Protein AF-0000000070279366 (afdb_homodimer)

Sequence (162 aa):
MVDMVMDVLRAFSKARNYVVGRKIIDVALELVTPENIHEVVVMLEKEVVKTKTGEHLKKKYRKMLVEAIHSVTQTKSLHFVMVDMVMDVLRAFSKARNYVVGRKIIDVALELVTPENIHEVVVMLEKEVVKTKTGEHLKKKYRKMLVEAIHSVTQTKSLHFV

InterPro domains:
  IPR016460 Coatomer beta subunit (COPB1) [PTHR10635] (1-73)

Radius of gyration: 16.93 Å; Cα contacts (8 Å, |Δi|>4): 138; chains: 2; bounding box: 52×48×34 Å

Foldseek 3Di:
DPQPLVVLLVCLVVDPDPVVNLVSLVVSLVSDDPVCLVVLLVSLVVVLVVLVVDDVVCVSVNVSSVVSNVSSVVVPPPPVD/DPQPLVVLLVCLVVDPDPVVNLVSLVVSLVSDDPVCLVVLLVSLVVVLVVLVVDDPVCVSVNVSSVVSNVSSVVVPPPPVD

Structure (mmCIF, N/CA/C/O backbone):
data_AF-0000000070279366-model_v1
#
loop_
_entity.id
_entity.type
_entity.pdbx_description
1 polymer 'Coatomer subunit beta'
#
loop_
_atom_site.group_PDB
_atom_site.id
_atom_site.type_symbol
_atom_site.label_atom_id
_atom_site.label_alt_id
_atom_site.label_comp_id
_atom_site.label_asym_id
_atom_site.label_entity_id
_atom_site.label_seq_id
_atom_site.pdbx_PDB_ins_code
_atom_site.Cartn_x
_atom_site.Cartn_y
_atom_site.Cartn_z
_atom_site.occupancy
_atom_site.B_iso_or_equiv
_atom_site.auth_seq_id
_atom_site.auth_comp_id
_atom_site.auth_asym_id
_atom_site.auth_atom_id
_atom_site.pdbx_PDB_model_num
ATOM 1 N N . MET A 1 1 ? -10.172 12.016 -10.031 1 43.66 1 MET A N 1
ATOM 2 C CA . MET A 1 1 ? -9.602 11.875 -8.695 1 43.66 1 MET A CA 1
ATOM 3 C C . MET A 1 1 ? -8.945 10.508 -8.516 1 43.66 1 MET A C 1
ATOM 5 O O . MET A 1 1 ? -9.602 9.477 -8.703 1 43.66 1 MET A O 1
ATOM 9 N N . VAL A 1 2 ? -7.75 10.375 -8.93 1 54 2 VAL A N 1
ATOM 10 C CA . VAL A 1 2 ? -7.125 9.062 -8.812 1 54 2 VAL A CA 1
ATOM 11 C C . VAL A 1 2 ? -7.188 8.578 -7.367 1 54 2 VAL A C 1
ATOM 13 O O . VAL A 1 2 ? -6.727 9.273 -6.457 1 54 2 VAL A O 1
ATOM 16 N N . ASP A 1 3 ? -8.102 7.551 -7.07 1 78.44 3 ASP A N 1
ATOM 17 C CA . ASP A 1 3 ? -8.336 7.066 -5.711 1 78.44 3 ASP A CA 1
ATOM 18 C C . ASP A 1 3 ? -7.117 6.312 -5.18 1 78.44 3 ASP A C 1
ATOM 20 O O . ASP A 1 3 ? -6.605 5.406 -5.84 1 78.44 3 ASP A O 1
ATOM 24 N N . MET A 1 4 ? -6.473 6.832 -4.281 1 85.38 4 MET A N 1
ATOM 25 C CA . MET A 1 4 ? -5.254 6.359 -3.629 1 85.38 4 MET A CA 1
ATOM 26 C C . MET A 1 4 ? -5.332 4.863 -3.348 1 85.38 4 MET A C 1
ATOM 28 O O . MET A 1 4 ? -4.34 4.148 -3.48 1 85.38 4 MET A O 1
ATOM 32 N N . VAL A 1 5 ? -6.602 4.457 -3.027 1 93.5 5 VAL A N 1
ATOM 33 C CA . VAL A 1 5 ? -6.754 3.059 -2.643 1 93.5 5 VAL A CA 1
ATOM 34 C C . VAL A 1 5 ? -6.559 2.162 -3.863 1 93.5 5 VAL A C 1
ATOM 36 O O . VAL A 1 5 ? -5.996 1.07 -3.754 1 93.5 5 VAL A O 1
ATOM 39 N N . MET A 1 6 ? -6.863 2.629 -4.996 1 92 6 MET A N 1
ATOM 40 C CA . MET A 1 6 ? -6.703 1.837 -6.211 1 92 6 MET A CA 1
ATOM 41 C C . MET A 1 6 ? -5.227 1.664 -6.555 1 92 6 MET A C 1
ATOM 43 O O . MET A 1 6 ? -4.812 0.597 -7.012 1 92 6 MET A O 1
ATOM 47 N N . ASP A 1 7 ? -4.539 2.773 -6.398 1 90.62 7 ASP A N 1
ATOM 48 C CA . ASP A 1 7 ? -3.1 2.697 -6.641 1 90.62 7 ASP A CA 1
ATOM 49 C C . ASP A 1 7 ? -2.453 1.628 -5.762 1 90.62 7 ASP A C 1
ATOM 51 O O . ASP A 1 7 ? -1.605 0.865 -6.23 1 90.62 7 ASP A O 1
ATOM 55 N N . VAL A 1 8 ? -2.865 1.545 -4.555 1 94.94 8 VAL A N 1
ATOM 56 C CA . VAL A 1 8 ? -2.326 0.587 -3.596 1 94.94 8 VAL A CA 1
ATOM 57 C C . VAL A 1 8 ? -2.752 -0.828 -3.984 1 94.94 8 VAL A C 1
ATOM 59 O O . VAL A 1 8 ? -1.938 -1.754 -3.965 1 94.94 8 VAL A O 1
ATOM 62 N N . LEU A 1 9 ? -3.982 -0.997 -4.469 1 95.56 9 LEU A N 1
ATOM 63 C CA . LEU A 1 9 ? -4.523 -2.314 -4.781 1 95.56 9 LEU A CA 1
ATOM 64 C C . LEU A 1 9 ? -3.904 -2.869 -6.059 1 95.56 9 LEU A C 1
ATOM 66 O O . LEU A 1 9 ? -3.768 -4.086 -6.211 1 95.56 9 LEU A O 1
ATOM 70 N N . ARG A 1 10 ? -3.467 -1.988 -6.883 1 93.12 10 ARG A N 1
ATOM 71 C CA . ARG A 1 10 ? -2.781 -2.449 -8.086 1 93.12 10 ARG A CA 1
ATOM 72 C C . ARG A 1 10 ? -1.489 -3.182 -7.734 1 93.12 10 ARG A C 1
ATOM 74 O O . ARG A 1 10 ? -1.093 -4.121 -8.43 1 93.12 10 ARG A O 1
ATOM 81 N N . ALA A 1 11 ? -0.886 -2.779 -6.633 1 93.94 11 ALA A N 1
ATOM 82 C CA . ALA A 1 11 ? 0.341 -3.424 -6.172 1 93.94 11 ALA A CA 1
ATOM 83 C C . ALA A 1 11 ? 0.065 -4.84 -5.676 1 93.94 11 ALA A C 1
ATOM 85 O O . ALA A 1 11 ? 0.961 -5.688 -5.668 1 93.94 11 ALA A O 1
ATOM 86 N N . PHE A 1 12 ? -1.178 -5.082 -5.285 1 94.56 12 PHE A N 1
ATOM 87 C CA . PHE A 1 12 ? -1.547 -6.391 -4.754 1 94.56 12 PHE A CA 1
ATOM 88 C C . PHE A 1 12 ? -1.343 -7.477 -5.801 1 94.56 12 PHE A C 1
ATOM 90 O O . PHE A 1 12 ? -0.851 -8.562 -5.488 1 94.56 12 PHE A O 1
ATOM 97 N N . SER A 1 13 ? -1.627 -7.168 -7.016 1 90.81 13 SER A N 1
ATOM 98 C CA . SER A 1 13 ? -1.523 -8.141 -8.094 1 90.81 13 SER A CA 1
ATOM 99 C C . SER A 1 13 ? -0.074 -8.555 -8.336 1 90.81 13 SER A C 1
ATOM 101 O O . SER A 1 13 ? 0.192 -9.578 -8.961 1 90.81 13 SER A O 1
ATOM 103 N N . LYS A 1 14 ? 0.803 -7.797 -7.789 1 87.5 14 LYS A N 1
ATOM 104 C CA . LYS A 1 14 ? 2.223 -8.023 -8.039 1 87.5 14 LYS A CA 1
ATOM 105 C C . LYS A 1 14 ? 2.926 -8.555 -6.793 1 87.5 14 LYS A C 1
ATOM 107 O O . LYS A 1 14 ? 4.137 -8.781 -6.805 1 87.5 14 LYS A O 1
ATOM 112 N N . ALA A 1 15 ? 2.223 -8.641 -5.773 1 92.25 15 ALA A N 1
ATOM 113 C CA . ALA A 1 15 ? 2.801 -9.172 -4.539 1 92.25 15 ALA A CA 1
ATOM 114 C C . ALA A 1 15 ? 3.385 -10.562 -4.758 1 92.25 15 ALA A C 1
ATOM 116 O O . ALA A 1 15 ? 2.783 -11.398 -5.441 1 92.25 15 ALA A O 1
ATOM 117 N N . ARG A 1 16 ? 4.566 -10.844 -4.168 1 88.62 16 ARG A N 1
ATOM 118 C CA . ARG A 1 16 ? 5.289 -12.086 -4.418 1 88.62 16 ARG A CA 1
ATOM 119 C C . ARG A 1 16 ? 4.836 -13.188 -3.467 1 88.62 16 ARG A C 1
ATOM 121 O O . ARG A 1 16 ? 5.098 -14.367 -3.705 1 88.62 16 ARG A O 1
ATOM 128 N N . ASN A 1 17 ? 4.285 -12.773 -2.342 1 92.62 17 ASN A N 1
ATOM 129 C CA . ASN A 1 17 ? 3.84 -13.781 -1.388 1 92.62 17 ASN A CA 1
ATOM 130 C C . ASN A 1 17 ? 2.65 -13.289 -0.567 1 92.62 17 ASN A C 1
ATOM 132 O O . ASN A 1 17 ? 2.227 -12.141 -0.707 1 92.62 17 ASN A O 1
ATOM 136 N N . TYR A 1 18 ? 2.082 -14.188 0.213 1 94.25 18 TYR A N 1
ATOM 137 C CA . TYR A 1 18 ? 0.881 -13.945 1.004 1 94.25 18 TYR A CA 1
ATOM 138 C C . TYR A 1 18 ? 1.11 -12.828 2.012 1 94.25 18 TYR A C 1
ATOM 140 O O . TYR A 1 18 ? 0.231 -11.992 2.23 1 94.25 18 TYR A O 1
ATOM 148 N N . VAL A 1 19 ? 2.309 -12.797 2.654 1 94.69 19 VAL A N 1
ATOM 149 C CA . VAL A 1 19 ? 2.625 -11.852 3.719 1 94.69 19 VAL A CA 1
ATOM 150 C C . VAL A 1 19 ? 2.594 -10.422 3.166 1 94.69 19 VAL A C 1
ATOM 152 O O . VAL A 1 19 ? 1.962 -9.539 3.75 1 94.69 19 VAL A O 1
ATOM 155 N N . VAL A 1 20 ? 3.184 -10.203 2.041 1 93.75 20 VAL A N 1
ATOM 156 C CA . VAL A 1 20 ? 3.195 -8.883 1.418 1 93.75 20 VAL A CA 1
ATOM 157 C C . VAL A 1 20 ? 1.783 -8.516 0.969 1 93.75 20 VAL A C 1
ATOM 159 O O . VAL A 1 20 ? 1.346 -7.375 1.156 1 93.75 20 VAL A O 1
ATOM 162 N N . GLY A 1 21 ? 1.089 -9.461 0.39 1 95.69 21 GLY A N 1
ATOM 163 C CA . GLY A 1 21 ? -0.291 -9.234 -0.012 1 95.69 21 GLY A CA 1
ATOM 164 C C . GLY A 1 21 ? -1.18 -8.781 1.131 1 95.69 21 GLY A C 1
ATOM 165 O O . GLY A 1 21 ? -1.974 -7.852 0.976 1 95.69 21 GLY A O 1
ATOM 166 N N . ARG A 1 22 ? -1.009 -9.414 2.23 1 95.12 22 ARG A N 1
ATOM 167 C CA . ARG A 1 22 ? -1.799 -9.07 3.406 1 95.12 22 ARG A CA 1
ATOM 168 C C . ARG A 1 22 ? -1.51 -7.641 3.859 1 95.12 22 ARG A C 1
ATOM 170 O O . ARG A 1 22 ? -2.428 -6.898 4.207 1 95.12 22 ARG A O 1
ATOM 177 N N . LYS A 1 23 ? -0.287 -7.266 3.822 1 94.81 23 LYS A N 1
ATOM 178 C CA . LYS A 1 23 ? 0.087 -5.902 4.188 1 94.81 23 LYS A CA 1
ATOM 179 C C . LYS A 1 23 ? -0.54 -4.887 3.234 1 94.81 23 LYS A C 1
ATOM 181 O O . LYS A 1 23 ? -1.012 -3.832 3.666 1 94.81 23 LYS A O 1
ATOM 186 N N . ILE A 1 24 ? -0.534 -5.199 1.979 1 97 24 ILE A N 1
ATOM 187 C CA . ILE A 1 24 ? -1.122 -4.316 0.979 1 97 24 ILE A CA 1
ATOM 188 C C . ILE A 1 24 ? -2.617 -4.156 1.245 1 97 24 ILE A C 1
ATOM 190 O O . ILE A 1 24 ? -3.143 -3.041 1.226 1 97 24 ILE A O 1
ATOM 194 N N . ILE A 1 25 ? -3.277 -5.223 1.524 1 97.62 25 ILE A N 1
ATOM 195 C CA . ILE A 1 25 ? -4.711 -5.207 1.788 1 97.62 25 ILE A CA 1
ATOM 196 C C . ILE A 1 25 ? -4.992 -4.398 3.053 1 97.62 25 ILE A C 1
ATOM 198 O O . ILE A 1 25 ? -5.938 -3.605 3.092 1 97.62 25 ILE A O 1
ATOM 202 N N . ASP A 1 26 ? -4.191 -4.594 4.078 1 96.06 26 ASP A N 1
ATOM 203 C CA . ASP A 1 26 ? -4.348 -3.848 5.324 1 96.06 26 ASP A CA 1
ATOM 204 C C . ASP A 1 26 ? -4.27 -2.342 5.074 1 96.06 26 ASP A C 1
ATOM 206 O O . ASP A 1 26 ? -5.066 -1.575 5.613 1 96.06 26 ASP A O 1
ATOM 210 N N . VAL A 1 27 ? -3.332 -1.947 4.293 1 96 27 VAL A N 1
ATOM 211 C CA . VAL A 1 27 ? -3.17 -0.537 3.955 1 96 27 VAL A CA 1
ATOM 212 C C . VAL A 1 27 ? -4.383 -0.052 3.164 1 96 27 VAL A C 1
ATOM 214 O O . VAL A 1 27 ? -4.938 1.01 3.457 1 96 27 VAL A O 1
ATOM 217 N N . ALA A 1 28 ? -4.781 -0.801 2.201 1 96.5 28 ALA A N 1
ATOM 218 C CA . ALA A 1 28 ? -5.91 -0.415 1.354 1 96.5 28 ALA A CA 1
ATOM 219 C C . ALA A 1 28 ? -7.172 -0.202 2.184 1 96.5 28 ALA A C 1
ATOM 221 O O . ALA A 1 28 ? -7.914 0.759 1.963 1 96.5 28 ALA A O 1
ATOM 222 N N . LEU A 1 29 ? -7.387 -1.036 3.158 1 95.5 29 LEU A N 1
ATOM 223 C CA . LEU A 1 29 ? -8.602 -0.977 3.967 1 95.5 29 LEU A CA 1
ATOM 224 C C . LEU A 1 29 ? -8.617 0.285 4.824 1 95.5 29 LEU A C 1
ATOM 226 O O . LEU A 1 29 ? -9.688 0.812 5.133 1 95.5 29 LEU A O 1
ATOM 230 N N . GLU A 1 30 ? -7.441 0.808 5.102 1 93.19 30 GLU A N 1
ATOM 231 C CA . GLU A 1 30 ? -7.344 2.049 5.863 1 93.19 30 GLU A CA 1
ATOM 232 C C . GLU A 1 30 ? -7.695 3.256 5 1 93.19 30 GLU A C 1
ATOM 234 O O . GLU A 1 30 ? -7.992 4.332 5.52 1 93.19 30 GLU A O 1
ATOM 239 N N . LEU A 1 31 ? -7.691 3.059 3.812 1 93.06 31 LEU A N 1
ATOM 240 C CA . LEU A 1 31 ? -7.867 4.172 2.883 1 93.06 31 LEU A CA 1
ATOM 241 C C . LEU A 1 31 ? -9.281 4.18 2.305 1 93.06 31 LEU A C 1
ATOM 243 O O . LEU A 1 31 ? -9.609 5.027 1.473 1 93.06 31 LEU A O 1
ATOM 247 N N . VAL A 1 32 ? -10.094 3.303 2.768 1 93.31 32 VAL A N 1
ATOM 248 C CA . VAL A 1 32 ? -11.453 3.193 2.256 1 93.31 32 VAL A CA 1
ATOM 249 C C . VAL A 1 32 ? -12.305 4.332 2.809 1 93.31 32 VAL A C 1
ATOM 251 O O . VAL A 1 32 ? -12.203 4.68 3.988 1 93.31 32 VAL A O 1
ATOM 254 N N . THR A 1 33 ? -13.016 4.902 1.967 1 90.25 33 THR A N 1
ATOM 255 C CA . THR A 1 33 ? -14.023 5.898 2.311 1 90.25 33 THR A CA 1
ATOM 256 C C . THR A 1 33 ? -15.359 5.559 1.66 1 90.25 33 THR A C 1
ATOM 258 O O . THR A 1 33 ? -15.422 4.719 0.76 1 90.25 33 THR A O 1
ATOM 261 N N . PRO A 1 34 ? -16.422 6.082 2.141 1 90.88 34 PRO A N 1
ATOM 262 C CA . PRO A 1 34 ? -17.719 5.82 1.515 1 90.88 34 PRO A CA 1
ATOM 263 C C . PRO A 1 34 ? -17.734 6.125 0.019 1 90.88 34 PRO A C 1
ATOM 265 O O . PRO A 1 34 ? -18.484 5.508 -0.739 1 90.88 34 PRO A O 1
ATOM 268 N N . GLU A 1 35 ? -16.875 7.02 -0.383 1 89.56 35 GLU A N 1
ATOM 269 C CA . GLU A 1 35 ? -16.875 7.488 -1.765 1 89.56 35 GLU A CA 1
ATOM 270 C C . GLU A 1 35 ? -16.234 6.473 -2.699 1 89.56 35 GLU A C 1
ATOM 272 O O . GLU A 1 35 ? -16.438 6.516 -3.914 1 89.56 35 GLU A O 1
ATOM 277 N N . ASN A 1 36 ? -15.43 5.527 -2.123 1 92.88 36 ASN A N 1
ATOM 278 C CA . ASN A 1 36 ? -14.711 4.617 -3.012 1 92.88 36 ASN A CA 1
ATOM 279 C C . ASN A 1 36 ? -15.023 3.16 -2.691 1 92.88 36 ASN A C 1
ATOM 281 O O . ASN A 1 36 ? -14.367 2.252 -3.205 1 92.88 36 ASN A O 1
ATOM 285 N N . ILE A 1 37 ? -15.984 2.918 -1.914 1 94.25 37 ILE A N 1
ATOM 286 C CA . ILE A 1 37 ? -16.344 1.573 -1.471 1 94.25 37 ILE A CA 1
ATOM 287 C C . ILE A 1 37 ? -16.594 0.683 -2.682 1 94.25 37 ILE A C 1
ATOM 289 O O . ILE A 1 37 ? -16.109 -0.447 -2.748 1 94.25 37 ILE A O 1
ATOM 293 N N . HIS A 1 38 ? -17.297 1.185 -3.59 1 93.75 38 HIS A N 1
ATOM 294 C CA . HIS A 1 38 ? -17.719 0.369 -4.727 1 93.75 38 HIS A CA 1
ATOM 295 C C . HIS A 1 38 ? -16.516 -0.07 -5.555 1 93.75 38 HIS A C 1
ATOM 297 O O . HIS A 1 38 ? -16.359 -1.254 -5.867 1 93.75 38 HIS A O 1
ATOM 303 N N . GLU A 1 39 ? -15.695 0.869 -5.863 1 94.88 39 GLU A N 1
ATOM 304 C CA . GLU A 1 39 ? -14.523 0.556 -6.668 1 94.88 39 GLU A CA 1
ATOM 305 C C . GLU A 1 39 ? -13.609 -0.44 -5.957 1 94.88 39 GLU A C 1
ATOM 307 O O . GLU A 1 39 ? -13.055 -1.34 -6.586 1 94.88 39 GLU A O 1
ATOM 312 N N . VAL A 1 40 ? -13.477 -0.292 -4.691 1 96.06 40 VAL A N 1
ATOM 313 C CA . VAL A 1 40 ? -12.633 -1.181 -3.902 1 96.06 40 VAL A CA 1
ATOM 314 C C . VAL A 1 40 ? -13.188 -2.602 -3.947 1 96.06 40 VAL A C 1
ATOM 316 O O . VAL A 1 40 ? -12.453 -3.557 -4.211 1 96.06 40 VAL A O 1
ATOM 319 N N . VAL A 1 41 ? -14.484 -2.746 -3.799 1 97 41 VAL A N 1
ATOM 320 C CA . VAL A 1 41 ? -15.133 -4.059 -3.791 1 97 41 VAL A CA 1
ATOM 321 C C . VAL A 1 41 ? -14.953 -4.73 -5.152 1 97 41 VAL A C 1
ATOM 323 O O . VAL A 1 41 ? -14.625 -5.918 -5.227 1 97 41 VAL A O 1
ATOM 326 N N . VAL A 1 42 ? -15.094 -3.986 -6.152 1 96.88 42 VAL A N 1
ATOM 327 C CA . VAL A 1 42 ? -14.961 -4.523 -7.5 1 96.88 42 VAL A CA 1
ATOM 328 C C . VAL A 1 42 ? -13.539 -5.047 -7.711 1 96.88 42 VAL A C 1
ATOM 330 O O . VAL A 1 42 ? -13.344 -6.133 -8.258 1 96.88 42 VAL A O 1
ATOM 333 N N . MET A 1 43 ? -12.562 -4.344 -7.324 1 96.38 43 MET A N 1
ATOM 334 C CA . MET A 1 43 ? -11.172 -4.754 -7.5 1 96.38 43 MET A CA 1
ATOM 335 C C . MET A 1 43 ? -10.875 -6.016 -6.699 1 96.38 43 MET A C 1
ATOM 337 O O . MET A 1 43 ? -10.18 -6.914 -7.18 1 96.38 43 MET A O 1
ATOM 341 N N . LEU A 1 44 ? -11.375 -6.062 -5.492 1 97.06 44 LEU A N 1
ATOM 342 C CA . LEU A 1 44 ? -11.172 -7.242 -4.656 1 97.06 44 LEU A CA 1
ATOM 343 C C . LEU A 1 44 ? -11.883 -8.453 -5.25 1 97.06 44 LEU A C 1
ATOM 345 O O . LEU A 1 44 ? -11.352 -9.57 -5.211 1 97.06 44 LEU A O 1
ATOM 349 N N . GLU A 1 45 ? -12.953 -8.219 -5.816 1 96.56 45 GLU A N 1
ATOM 350 C CA . GLU A 1 45 ? -13.68 -9.305 -6.469 1 96.56 45 GLU A CA 1
ATOM 351 C C . GLU A 1 45 ? -12.898 -9.859 -7.656 1 96.56 45 GLU A C 1
ATOM 353 O O . GLU A 1 45 ? -12.828 -11.078 -7.848 1 96.56 45 GLU A O 1
ATOM 358 N N . LYS A 1 46 ? -12.414 -8.984 -8.375 1 95.25 46 LYS A N 1
ATOM 359 C CA . LYS A 1 46 ? -11.586 -9.406 -9.492 1 95.25 46 LYS A CA 1
ATOM 360 C C . LYS A 1 46 ? -10.438 -10.297 -9.023 1 95.25 46 LYS A C 1
ATOM 362 O O . LYS A 1 46 ? -10.141 -11.32 -9.641 1 95.25 46 LYS A O 1
ATOM 367 N N . GLU A 1 47 ? -9.773 -9.977 -7.941 1 95 47 GLU A N 1
ATOM 368 C CA . GLU A 1 47 ? -8.672 -10.766 -7.391 1 95 47 GLU A CA 1
ATOM 369 C C . GLU A 1 47 ? -9.156 -12.117 -6.879 1 95 47 GLU A C 1
ATOM 371 O O . GLU A 1 47 ? -8.445 -13.117 -6.98 1 95 47 GLU A O 1
ATOM 376 N N . VAL A 1 48 ? -10.383 -12.102 -6.328 1 94.81 48 VAL A N 1
ATOM 377 C CA . VAL A 1 48 ? -10.961 -13.352 -5.848 1 94.81 48 VAL A CA 1
ATOM 378 C C . VAL A 1 48 ? -11.133 -14.32 -7.012 1 94.81 48 VAL A C 1
ATOM 380 O O . VAL A 1 48 ? -10.859 -15.516 -6.879 1 94.81 48 VAL A O 1
ATOM 383 N N . VAL A 1 49 ? -11.523 -13.836 -8.109 1 93.12 49 VAL A N 1
ATOM 384 C CA . VAL A 1 49 ? -11.766 -14.656 -9.297 1 93.12 49 VAL A CA 1
ATOM 385 C C . VAL A 1 49 ? -10.461 -15.312 -9.742 1 93.12 49 VAL A C 1
ATOM 387 O O . VA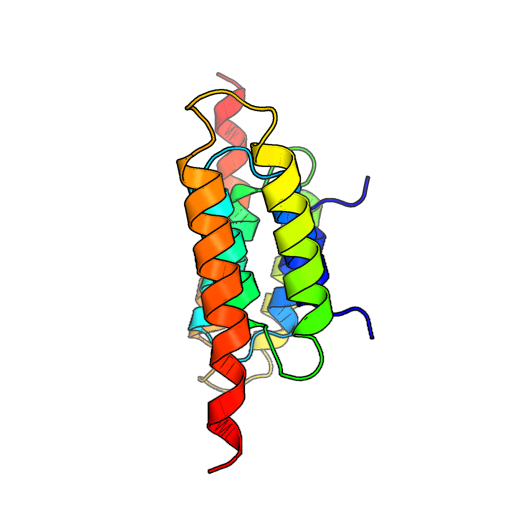L A 1 49 ? -10.461 -16.469 -10.156 1 93.12 49 VAL A O 1
ATOM 390 N N . LYS A 1 50 ? -9.406 -14.602 -9.625 1 90.25 50 LYS A N 1
ATOM 391 C CA . LYS A 1 50 ? -8.109 -15.133 -10.039 1 90.25 50 LYS A CA 1
ATOM 392 C C . LYS A 1 50 ? -7.668 -16.281 -9.141 1 90.25 50 LYS A C 1
ATOM 394 O O . LYS A 1 50 ? -6.773 -17.047 -9.5 1 90.25 50 LYS A O 1
ATOM 399 N N . THR A 1 51 ? -8.188 -16.391 -7.961 1 91.88 51 THR A N 1
ATOM 400 C CA . THR A 1 51 ? -7.812 -17.453 -7.035 1 91.88 51 THR A CA 1
ATOM 401 C C . THR A 1 51 ? -8.57 -18.734 -7.348 1 91.88 51 THR A C 1
ATOM 403 O O . THR A 1 51 ? -8.281 -19.797 -6.777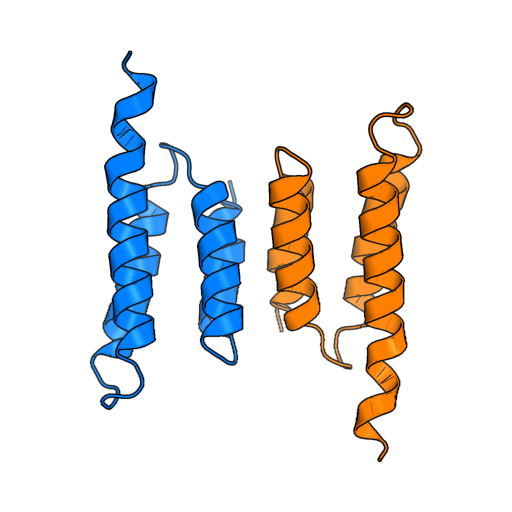 1 91.88 51 THR A O 1
ATOM 406 N N . LYS A 1 52 ? -9.672 -18.766 -8.086 1 85.19 52 LYS A N 1
ATOM 407 C CA . LYS A 1 52 ? -10.516 -19.922 -8.383 1 85.19 52 LYS A CA 1
ATOM 408 C C . LYS A 1 52 ? -9.75 -20.969 -9.188 1 85.19 52 LYS A C 1
ATOM 410 O O . LYS A 1 52 ? -9.969 -22.172 -9.031 1 85.19 52 LYS A O 1
ATOM 415 N N . THR A 1 53 ? -9.039 -20.5 -10.195 1 76.38 53 THR A N 1
ATOM 416 C CA . THR A 1 53 ? -8.383 -21.469 -11.062 1 76.38 53 THR A CA 1
ATOM 417 C C . THR A 1 53 ? -7.215 -22.141 -10.336 1 76.38 53 THR A C 1
ATOM 419 O O . THR A 1 53 ? -6.672 -23.141 -10.812 1 76.38 53 THR A O 1
ATOM 422 N N . GLY A 1 54 ? -6.77 -21.547 -9.32 1 63.22 54 GLY A N 1
ATOM 423 C CA . GLY A 1 54 ? -5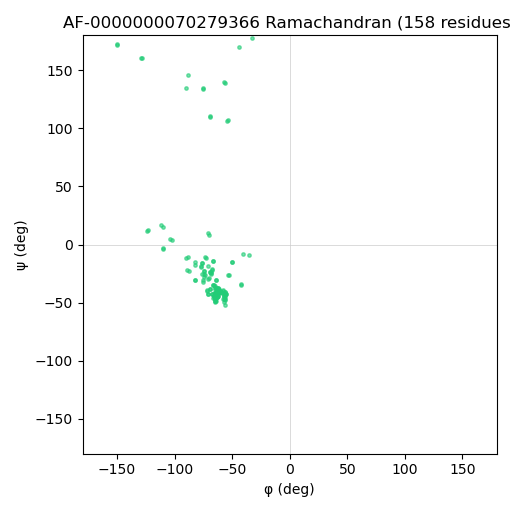.57 -22.078 -8.695 1 63.22 54 GLY A CA 1
ATOM 424 C C . GLY A 1 54 ? -5.859 -23.141 -7.648 1 63.22 54 GLY A C 1
ATOM 425 O O . GLY A 1 54 ? -6.977 -23.219 -7.133 1 63.22 54 GLY A O 1
ATOM 426 N N . GLU A 1 55 ? -4.898 -24.141 -7.586 1 64.75 55 GLU A N 1
ATOM 427 C CA . GLU A 1 55 ? -4.793 -25.234 -6.621 1 64.75 55 GLU A CA 1
ATOM 428 C C . GLU A 1 55 ? -5.039 -24.734 -5.199 1 64.75 55 GLU A C 1
ATOM 430 O O . GLU A 1 55 ? -5.141 -23.531 -4.965 1 64.75 55 GLU A O 1
ATOM 435 N N . HIS A 1 56 ? -5.195 -25.609 -4.145 1 67 56 HIS A N 1
ATOM 436 C CA . HIS A 1 56 ? -5.27 -25.516 -2.689 1 67 56 HIS A CA 1
ATOM 437 C C . HIS A 1 56 ? -4.352 -24.422 -2.156 1 67 56 HIS A C 1
ATOM 439 O O . HIS A 1 56 ? -4.594 -23.859 -1.081 1 67 56 HIS A O 1
ATOM 445 N N . LEU A 1 57 ? -3.496 -23.859 -3.057 1 72.5 57 LEU A N 1
ATOM 446 C CA . LEU A 1 57 ? -2.43 -22.984 -2.57 1 72.5 57 LEU A CA 1
ATOM 447 C C . LEU A 1 57 ? -2.906 -21.547 -2.473 1 72.5 57 LEU A C 1
ATOM 449 O O . LEU A 1 57 ? -2.32 -20.734 -1.745 1 72.5 57 LEU A O 1
ATOM 453 N N . LYS A 1 58 ? -4.102 -21.375 -3.062 1 87.19 58 LYS A N 1
ATOM 454 C CA . LYS A 1 58 ? -4.547 -19.984 -3.045 1 87.19 58 LYS A CA 1
ATOM 455 C C . LYS A 1 58 ? -5.738 -19.797 -2.107 1 87.19 58 LYS A C 1
ATOM 457 O O . LYS A 1 58 ? -6.465 -18.812 -2.209 1 87.19 58 LYS A O 1
ATOM 462 N N . LYS A 1 59 ? -5.922 -20.766 -1.299 1 91 59 LYS A N 1
ATOM 463 C CA . LYS A 1 59 ? -7.039 -20.719 -0.357 1 91 59 LYS A CA 1
ATOM 464 C C . LYS A 1 59 ? -6.867 -19.578 0.639 1 91 59 LYS A C 1
ATOM 466 O O . LYS A 1 59 ? -7.828 -18.875 0.958 1 91 59 LYS A O 1
ATOM 471 N N . LYS A 1 60 ? -5.641 -19.406 1.108 1 92.94 60 LYS A N 1
ATOM 472 C CA . LYS A 1 60 ? -5.371 -18.344 2.066 1 92.94 60 LYS A CA 1
ATOM 473 C C . LYS A 1 60 ? -5.59 -16.969 1.437 1 92.94 60 LYS A C 1
ATOM 475 O O . LYS A 1 60 ? -6.133 -16.062 2.076 1 92.94 60 LYS A O 1
ATOM 480 N N . TYR A 1 61 ? -5.207 -16.891 0.213 1 94.19 61 TYR A N 1
ATOM 481 C CA . TYR A 1 61 ? -5.426 -15.641 -0.5 1 94.19 61 TYR A CA 1
ATOM 482 C C . TYR A 1 61 ? -6.914 -15.352 -0.652 1 94.19 61 TYR A C 1
ATOM 484 O O . TYR A 1 61 ? -7.363 -14.227 -0.401 1 94.19 61 TYR A O 1
ATOM 492 N N . ARG A 1 62 ? -7.562 -16.375 -1.102 1 94.94 62 ARG A N 1
ATOM 493 C CA . ARG A 1 62 ? -9 -16.234 -1.285 1 94.94 62 ARG A CA 1
ATOM 494 C C . ARG A 1 62 ? -9.68 -15.812 0.012 1 94.94 62 ARG A C 1
ATOM 496 O O . ARG A 1 62 ? -10.492 -14.883 0.02 1 94.94 62 ARG A O 1
ATOM 503 N N . LYS A 1 63 ? -9.375 -16.438 1.093 1 95.81 63 LYS A N 1
ATOM 504 C CA . LYS A 1 63 ? -9.938 -16.125 2.402 1 95.81 63 LYS A CA 1
ATOM 505 C C . LYS A 1 63 ? -9.656 -14.672 2.779 1 95.81 63 LYS A C 1
ATOM 507 O O . LYS A 1 63 ? -10.562 -13.953 3.213 1 95.81 63 LYS A O 1
ATOM 512 N N . MET A 1 64 ? -8.461 -14.219 2.619 1 96.5 64 MET A N 1
ATOM 513 C CA . MET A 1 64 ? -8.062 -12.852 2.93 1 96.5 64 MET A CA 1
ATOM 514 C C . MET A 1 64 ? -8.883 -11.844 2.137 1 96.5 64 MET A C 1
ATOM 516 O O . MET A 1 64 ? -9.359 -10.852 2.689 1 96.5 64 MET A O 1
ATOM 520 N N . LEU A 1 65 ? -9.055 -12.203 0.935 1 97.31 65 LEU A N 1
ATOM 521 C CA . LEU A 1 65 ? -9.758 -11.289 0.044 1 97.31 65 LEU A CA 1
ATOM 522 C C . LEU A 1 65 ? -11.242 -11.234 0.391 1 97.31 65 LEU A C 1
ATOM 524 O O . LEU A 1 65 ? -11.844 -10.156 0.398 1 97.31 65 LEU A O 1
ATOM 528 N N . VAL A 1 66 ? -11.766 -12.281 0.688 1 96.94 66 VAL A N 1
ATOM 529 C CA . VAL A 1 66 ? -13.172 -12.359 1.079 1 96.94 66 VAL A CA 1
ATOM 530 C C . VAL A 1 66 ? -13.383 -11.609 2.393 1 96.94 66 VAL A C 1
ATOM 532 O O . VAL A 1 66 ? -14.352 -10.859 2.533 1 96.94 66 VAL A O 1
ATOM 535 N N . GLU A 1 67 ? -12.57 -11.781 3.301 1 97.44 67 GLU A N 1
ATOM 536 C CA . GLU A 1 67 ? -12.641 -11.047 4.562 1 97.44 67 GLU A CA 1
ATOM 537 C C . GLU A 1 67 ? -12.523 -9.547 4.34 1 97.44 67 GLU A C 1
ATOM 539 O O . GLU A 1 67 ? -13.211 -8.758 5 1 97.44 67 GLU A O 1
ATOM 544 N N . ALA A 1 68 ? -11.648 -9.156 3.461 1 97.56 68 ALA A N 1
ATOM 545 C CA . ALA A 1 68 ? -11.484 -7.738 3.145 1 97.56 68 ALA A CA 1
ATOM 546 C C . ALA A 1 68 ? -12.766 -7.145 2.574 1 97.56 68 ALA A C 1
ATOM 548 O O . ALA A 1 68 ? -13.18 -6.051 2.961 1 97.56 68 ALA A O 1
ATOM 549 N N . ILE A 1 69 ? -13.414 -7.887 1.708 1 97.56 69 ILE A N 1
ATOM 550 C CA . ILE A 1 69 ? -14.672 -7.441 1.115 1 97.56 69 ILE A CA 1
ATOM 551 C C . ILE A 1 69 ? -15.727 -7.262 2.209 1 97.56 69 ILE A C 1
ATOM 553 O O . ILE A 1 69 ? -16.438 -6.262 2.227 1 97.56 69 ILE A O 1
ATOM 557 N N . HIS A 1 70 ? -15.766 -8.164 3.105 1 95.75 70 HIS A N 1
ATOM 558 C CA . HIS A 1 70 ? -16.703 -8.078 4.215 1 95.75 70 HIS A CA 1
ATOM 559 C C . HIS A 1 70 ? -16.438 -6.859 5.086 1 95.75 70 HIS A C 1
ATOM 561 O O . HIS A 1 70 ? -17.359 -6.133 5.453 1 95.75 70 HIS A O 1
ATOM 567 N N . SER A 1 71 ? -15.234 -6.625 5.348 1 94.88 71 SER A N 1
ATOM 568 C CA . SER A 1 71 ? -14.844 -5.492 6.184 1 94.88 71 SER A CA 1
ATOM 569 C C . SER A 1 71 ? -15.227 -4.168 5.531 1 94.88 71 SER A C 1
ATOM 571 O O . SER A 1 71 ? -15.688 -3.248 6.211 1 94.88 71 SER A O 1
ATOM 573 N N . VAL A 1 72 ? -14.984 -4.055 4.262 1 95.12 72 VAL A N 1
ATOM 574 C CA . VAL A 1 72 ? -15.258 -2.834 3.512 1 95.12 72 VAL A CA 1
ATOM 575 C C . VAL A 1 72 ? -16.766 -2.576 3.477 1 95.12 72 VAL A C 1
ATOM 577 O O . VAL A 1 72 ? -17.203 -1.433 3.607 1 95.12 72 VAL A O 1
ATOM 580 N N . THR A 1 73 ? -17.516 -3.559 3.295 1 92.06 73 THR A N 1
ATOM 581 C CA . THR A 1 73 ? -18.953 -3.408 3.135 1 92.06 73 THR A CA 1
ATOM 582 C C . THR A 1 73 ? -19.625 -3.109 4.477 1 92.06 73 THR A C 1
ATOM 584 O O . THR A 1 73 ? -20.688 -2.496 4.523 1 92.06 73 THR A O 1
ATOM 587 N N . GLN A 1 74 ? -19.031 -3.457 5.625 1 84 74 GLN A N 1
ATOM 588 C CA . GLN A 1 74 ? -19.531 -3.137 6.957 1 84 74 GLN A CA 1
ATOM 589 C C . GLN A 1 74 ? -19.141 -1.719 7.363 1 84 74 GLN A C 1
ATOM 591 O O . GLN A 1 74 ? -19.781 -1.118 8.227 1 84 74 GLN A O 1
ATOM 596 N N . THR A 1 75 ? -18.031 -1.175 6.918 1 69.19 75 THR A N 1
ATOM 597 C CA . THR A 1 75 ? -17.594 0.186 7.215 1 69.19 75 THR A CA 1
ATOM 598 C C . THR A 1 75 ? -18.719 1.184 6.938 1 69.19 75 THR A C 1
ATOM 600 O O . THR A 1 75 ? -18.797 2.232 7.578 1 69.19 75 THR A O 1
ATOM 603 N N . LYS A 1 76 ? -19.781 1.022 6.285 1 60.97 76 LYS A N 1
ATOM 604 C CA . LYS A 1 76 ? -20.875 1.936 5.984 1 60.97 76 LYS A CA 1
ATOM 605 C C . LYS A 1 76 ? -21.484 2.514 7.262 1 60.97 76 LYS A C 1
ATOM 607 O O . LYS A 1 76 ? -21.875 3.68 7.297 1 60.97 76 LYS A O 1
ATOM 612 N N . SER A 1 77 ? -21.859 1.791 8.18 1 50.34 77 SER A N 1
ATOM 613 C CA . SER A 1 77 ? -22.875 2.242 9.125 1 50.34 77 SER A CA 1
ATOM 614 C C . SER A 1 77 ? -22.312 3.293 10.078 1 50.34 77 SER A C 1
ATOM 616 O O . SER A 1 77 ? -23.016 3.742 10.992 1 50.34 77 SER A O 1
ATOM 618 N N . LEU A 1 78 ? -21.062 3.477 10.094 1 46.41 78 LEU A N 1
ATOM 619 C CA . LEU A 1 78 ? -20.766 4.27 11.281 1 46.41 78 LEU A CA 1
ATOM 620 C C . LEU A 1 78 ? -21.156 5.727 11.078 1 46.41 78 LEU A C 1
ATOM 622 O O . LEU A 1 78 ? -21.312 6.473 12.047 1 46.41 78 LEU A O 1
ATOM 626 N N . HIS A 1 79 ? -21.141 6.328 9.961 1 44.75 79 HIS A N 1
ATOM 627 C CA . HIS A 1 79 ? -21.406 7.762 10.039 1 44.75 79 HIS A CA 1
ATOM 628 C C . HIS A 1 79 ? -22.891 8.039 10.266 1 44.75 79 HIS A C 1
ATOM 630 O O . HIS A 1 79 ? -23.297 9.195 10.391 1 44.75 79 HIS A O 1
ATOM 636 N N . PHE A 1 80 ? -23.844 7.211 9.914 1 38.41 80 PHE A N 1
ATOM 637 C CA . PHE A 1 80 ? -25.156 7.824 10.125 1 38.41 80 PHE A CA 1
ATOM 638 C C . PHE A 1 80 ? -25.453 7.949 11.609 1 38.41 80 PHE A C 1
ATOM 640 O O . PHE A 1 80 ? -26.562 8.344 11.992 1 38.41 80 PHE A O 1
ATOM 647 N N . VAL A 1 81 ? -24.531 7.68 12.586 1 31.19 81 VAL A N 1
ATOM 648 C CA . VAL A 1 81 ? -25.078 8.227 13.82 1 31.19 81 VAL A CA 1
ATOM 649 C C . VAL A 1 81 ? -24.641 9.68 13.984 1 31.19 81 VAL A C 1
ATOM 651 O O . VAL A 1 81 ? -23.484 10.023 13.719 1 31.19 81 VAL A O 1
ATOM 654 N N . MET B 1 1 ? 7.34 1.233 -17.531 1 43.5 1 MET B N 1
ATOM 655 C CA . MET B 1 1 ? 7.09 0.245 -16.484 1 43.5 1 MET B CA 1
ATOM 656 C C . MET B 1 1 ? 6.617 0.919 -15.195 1 43.5 1 MET B C 1
ATOM 658 O O . MET B 1 1 ? 7.309 1.783 -14.656 1 43.5 1 MET B O 1
ATOM 662 N N . VAL B 1 2 ? 5.371 1.227 -15.117 1 53.59 2 VAL B N 1
ATOM 663 C CA . VAL B 1 2 ? 4.918 1.925 -13.914 1 53.59 2 VAL B CA 1
ATOM 664 C C . VAL B 1 2 ? 5.332 1.141 -12.672 1 53.59 2 VAL B C 1
ATOM 666 O O . VAL B 1 2 ? 5.02 -0.045 -12.547 1 53.59 2 VAL B O 1
ATOM 669 N 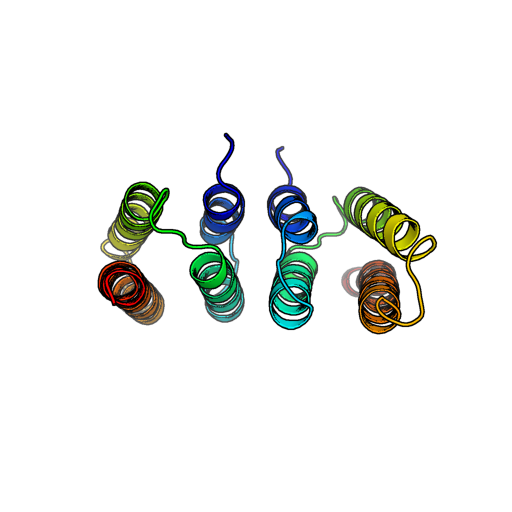N . ASP B 1 3 ? 6.379 1.655 -11.891 1 77.75 3 ASP B N 1
ATOM 670 C CA . ASP B 1 3 ? 6.953 0.959 -10.742 1 77.75 3 ASP B CA 1
ATOM 671 C C . ASP B 1 3 ? 5.965 0.905 -9.578 1 77.75 3 ASP B C 1
ATOM 673 O O . ASP B 1 3 ? 5.43 1.934 -9.164 1 77.75 3 ASP B O 1
ATOM 677 N N . MET B 1 4 ? 5.469 -0.175 -9.297 1 84.94 4 MET B N 1
ATOM 678 C CA . MET B 1 4 ? 4.477 -0.512 -8.281 1 84.94 4 MET B CA 1
ATOM 679 C C . MET B 1 4 ? 4.77 0.209 -6.973 1 84.94 4 MET B C 1
ATOM 681 O O . MET B 1 4 ? 3.852 0.657 -6.285 1 84.94 4 MET B O 1
ATOM 685 N N . VAL B 1 5 ? 6.098 0.352 -6.754 1 93.31 5 VAL B N 1
ATOM 686 C CA . VAL B 1 5 ? 6.48 0.937 -5.473 1 93.31 5 VAL B CA 1
ATOM 687 C C . VAL B 1 5 ? 6.129 2.422 -5.457 1 93.31 5 VAL B C 1
ATOM 689 O O . VAL B 1 5 ? 5.719 2.961 -4.426 1 93.31 5 VAL B O 1
ATOM 692 N N . MET B 1 6 ? 6.141 3.039 -6.551 1 91.88 6 MET B N 1
ATOM 693 C CA . MET B 1 6 ? 5.816 4.461 -6.625 1 91.88 6 MET B CA 1
ATOM 694 C C . MET B 1 6 ? 4.328 4.691 -6.383 1 91.88 6 MET B C 1
ATOM 696 O O . MET B 1 6 ? 3.945 5.668 -5.738 1 91.88 6 MET B O 1
ATOM 700 N N . ASP B 1 7 ? 3.576 3.822 -7 1 90.44 7 ASP B N 1
ATOM 701 C CA . ASP B 1 7 ? 2.137 3.914 -6.777 1 90.44 7 ASP B CA 1
ATOM 702 C C . ASP B 1 7 ? 1.805 3.836 -5.289 1 90.44 7 ASP B C 1
ATOM 704 O O . ASP B 1 7 ? 0.974 4.598 -4.793 1 90.44 7 ASP B O 1
ATOM 708 N N . VAL B 1 8 ? 2.457 2.984 -4.594 1 94.88 8 VAL B N 1
ATOM 709 C CA . VAL B 1 8 ? 2.236 2.779 -3.168 1 94.88 8 VAL B CA 1
ATOM 710 C C . VAL B 1 8 ? 2.715 4.004 -2.391 1 94.88 8 VAL B C 1
ATOM 712 O O . VAL B 1 8 ? 2.025 4.484 -1.489 1 94.88 8 VAL B O 1
ATOM 715 N N . LEU B 1 9 ? 3.83 4.609 -2.803 1 95.56 9 LEU B N 1
ATOM 716 C CA . LEU B 1 9 ? 4.43 5.727 -2.08 1 95.56 9 LEU B CA 1
ATOM 717 C C . LEU B 1 9 ? 3.615 7 -2.281 1 95.56 9 LEU B C 1
ATOM 719 O O . LEU B 1 9 ? 3.574 7.863 -1.399 1 95.56 9 LEU B O 1
ATOM 723 N N . ARG B 1 10 ? 2.926 7.051 -3.367 1 93.06 10 ARG B N 1
ATOM 724 C CA . ARG B 1 10 ? 2.053 8.203 -3.58 1 93.06 10 ARG B CA 1
ATOM 725 C C . ARG B 1 10 ? 0.947 8.25 -2.531 1 93.06 10 ARG B C 1
ATOM 727 O O . ARG B 1 10 ? 0.513 9.328 -2.131 1 93.06 10 ARG B O 1
ATOM 734 N N . ALA B 1 11 ? 0.543 7.078 -2.055 1 94 11 ALA B N 1
ATOM 735 C CA . ALA B 1 11 ? -0.486 6.992 -1.021 1 94 11 ALA B CA 1
ATOM 736 C C . ALA B 1 11 ? 0.034 7.52 0.314 1 94 11 ALA B C 1
ATOM 738 O O . ALA B 1 11 ? -0.747 7.957 1.163 1 94 11 ALA B O 1
ATOM 739 N N . PHE B 1 12 ? 1.349 7.488 0.476 1 94.44 12 PHE B N 1
ATOM 740 C CA . PHE B 1 12 ? 1.955 7.926 1.727 1 94.44 12 PHE B CA 1
ATOM 741 C C . PHE B 1 12 ? 1.663 9.398 1.98 1 94.44 12 PHE B C 1
ATOM 743 O O . PHE B 1 12 ? 1.367 9.797 3.111 1 94.44 12 PHE B O 1
ATOM 750 N N . SER B 1 13 ? 1.659 10.172 0.95 1 90.81 13 SER B N 1
ATOM 751 C CA . SER B 1 13 ? 1.44 11.609 1.074 1 90.81 13 SER B CA 1
ATOM 752 C C . SER B 1 13 ? 0.023 11.914 1.547 1 90.81 13 SER B C 1
ATOM 754 O O . SER B 1 13 ? -0.254 13.016 2.021 1 90.81 13 SER B O 1
ATOM 756 N N . LYS B 1 14 ? -0.801 10.93 1.478 1 87.69 14 LYS B N 1
ATOM 757 C CA . LYS B 1 14 ? -2.209 11.133 1.803 1 87.69 14 LYS B CA 1
ATOM 758 C C . LYS B 1 14 ? -2.58 10.43 3.105 1 87.69 14 LYS B C 1
ATOM 760 O O . LYS B 1 14 ? -3.736 10.469 3.531 1 87.69 14 LYS B O 1
ATOM 765 N N . ALA B 1 15 ? -1.685 9.766 3.646 1 92.31 15 ALA B N 1
ATOM 766 C CA . ALA B 1 15 ? -1.938 9.086 4.914 1 92.31 15 ALA B CA 1
ATOM 767 C C . ALA B 1 15 ? -2.402 10.07 5.984 1 92.31 15 ALA B C 1
ATOM 769 O O . ALA B 1 15 ? -1.878 11.18 6.078 1 92.31 15 ALA B O 1
ATOM 770 N N . ARG B 1 16 ? -3.379 9.664 6.816 1 88.62 16 ARG B N 1
ATOM 771 C CA . ARG B 1 16 ? -3.998 10.562 7.781 1 88.62 16 ARG B CA 1
ATOM 772 C C . ARG B 1 16 ? -3.248 10.547 9.109 1 88.62 16 ARG B C 1
ATOM 774 O O . ARG B 1 16 ? -3.426 11.438 9.938 1 88.62 16 ARG B O 1
ATOM 781 N N . ASN B 1 17 ? -2.521 9.477 9.328 1 92.69 17 ASN B N 1
ATOM 782 C CA . ASN B 1 17 ? -1.784 9.398 10.586 1 92.69 17 ASN B CA 1
ATOM 783 C C . ASN B 1 17 ? -0.508 8.578 10.445 1 92.69 17 ASN B C 1
ATOM 785 O O . ASN B 1 17 ? -0.246 8.016 9.375 1 92.69 17 ASN B O 1
ATOM 789 N N . TYR B 1 18 ? 0.307 8.594 11.492 1 94.31 18 TYR B N 1
ATOM 790 C CA . TYR B 1 18 ? 1.615 7.945 11.523 1 94.31 18 TYR B CA 1
ATOM 791 C C . TYR B 1 18 ? 1.487 6.445 11.305 1 94.31 18 TYR B C 1
ATOM 793 O O . TYR B 1 18 ? 2.303 5.84 10.602 1 94.31 18 TYR B O 1
ATOM 801 N N . VAL B 1 19 ? 0.448 5.805 11.906 1 94.69 19 VAL B N 1
ATOM 802 C CA . VAL B 1 19 ? 0.266 4.359 11.867 1 94.69 19 VAL B CA 1
ATOM 803 C C . VAL B 1 19 ? 0.028 3.902 10.43 1 94.69 19 VAL B C 1
ATOM 805 O O . VAL B 1 19 ? 0.676 2.967 9.953 1 94.69 19 VAL B O 1
ATOM 808 N N . VAL B 1 20 ? -0.809 4.582 9.727 1 93.69 20 VAL B N 1
ATOM 809 C CA . VAL B 1 20 ? -1.092 4.238 8.336 1 93.69 20 VAL B CA 1
ATOM 810 C C . VAL B 1 20 ? 0.144 4.496 7.477 1 93.69 20 VAL B C 1
ATOM 812 O O . VAL B 1 20 ? 0.49 3.688 6.613 1 93.69 20 VAL B O 1
ATOM 815 N N . GLY B 1 21 ? 0.793 5.605 7.715 1 95.62 21 GLY B N 1
ATOM 816 C CA . GLY B 1 21 ? 2.023 5.918 7.008 1 95.62 21 GLY B CA 1
ATOM 817 C C . GLY B 1 21 ? 3.084 4.844 7.148 1 95.62 21 GLY B C 1
ATOM 818 O O . GLY B 1 21 ? 3.723 4.461 6.164 1 95.62 21 GLY B O 1
ATOM 819 N N . ARG B 1 22 ? 3.213 4.363 8.328 1 95.25 22 ARG B N 1
ATOM 820 C CA . ARG B 1 22 ? 4.195 3.318 8.594 1 95.25 22 ARG B CA 1
ATOM 821 C C . ARG B 1 22 ? 3.863 2.047 7.816 1 95.25 22 ARG B C 1
ATOM 823 O O . ARG B 1 22 ? 4.75 1.407 7.254 1 95.25 22 ARG B O 1
ATOM 830 N N . LYS B 1 23 ? 2.627 1.713 7.766 1 94.81 23 LYS B N 1
ATOM 831 C CA . LYS B 1 23 ? 2.197 0.539 7.008 1 94.81 23 LYS B CA 1
ATOM 832 C C . LYS B 1 23 ? 2.496 0.704 5.52 1 94.81 23 LYS B C 1
ATOM 834 O O . LYS B 1 23 ? 2.932 -0.242 4.859 1 94.81 23 LYS B O 1
ATOM 839 N N . ILE B 1 24 ? 2.256 1.874 5.012 1 97.06 24 ILE B N 1
ATOM 840 C CA . ILE B 1 24 ? 2.521 2.154 3.605 1 97.06 24 ILE B CA 1
ATOM 841 C C . ILE B 1 24 ? 4.016 2.002 3.322 1 97.06 24 ILE B C 1
ATOM 843 O O . ILE B 1 24 ? 4.402 1.373 2.334 1 97.06 24 ILE B O 1
ATOM 847 N N . ILE B 1 25 ? 4.832 2.521 4.184 1 97.62 25 ILE B N 1
ATOM 848 C CA . ILE B 1 25 ? 6.281 2.453 4.02 1 97.62 25 ILE B CA 1
ATOM 849 C C . ILE B 1 25 ? 6.738 0.998 4.086 1 97.62 25 ILE B C 1
ATOM 851 O O . ILE B 1 25 ? 7.582 0.569 3.297 1 97.62 25 ILE B O 1
ATOM 855 N N . ASP B 1 26 ? 6.191 0.24 5.02 1 96.06 26 ASP B N 1
ATOM 856 C CA . ASP B 1 26 ? 6.531 -1.174 5.148 1 96.06 26 ASP B CA 1
ATOM 857 C C . ASP B 1 26 ? 6.246 -1.928 3.85 1 96.06 26 ASP B C 1
ATOM 859 O O . ASP B 1 26 ? 7.055 -2.744 3.41 1 96.06 26 ASP B O 1
ATOM 863 N N . VAL B 1 27 ? 5.133 -1.658 3.277 1 96 27 VAL B N 1
ATOM 864 C CA . VAL B 1 27 ? 4.758 -2.291 2.018 1 96 27 VAL B CA 1
ATOM 865 C C . VAL B 1 27 ? 5.719 -1.861 0.914 1 96 27 VAL B C 1
ATOM 867 O O . VAL B 1 27 ? 6.211 -2.695 0.15 1 96 27 VAL B O 1
ATOM 870 N N . ALA B 1 28 ? 5.98 -0.603 0.833 1 96.44 28 ALA B N 1
ATOM 871 C CA . ALA B 1 28 ? 6.859 -0.076 -0.209 1 96.44 28 ALA B CA 1
ATOM 872 C C . ALA B 1 28 ? 8.242 -0.725 -0.145 1 96.44 28 ALA B C 1
ATOM 874 O O . ALA B 1 28 ? 8.812 -1.078 -1.178 1 96.44 28 ALA B O 1
ATOM 875 N N . LEU B 1 29 ? 8.742 -0.941 1.033 1 95.44 29 LEU B N 1
ATOM 876 C CA . LEU B 1 29 ? 10.086 -1.482 1.213 1 95.44 29 LEU B CA 1
ATOM 877 C C . LEU B 1 29 ? 10.156 -2.93 0.738 1 95.44 29 LEU B C 1
ATOM 879 O O . LEU B 1 29 ? 11.211 -3.387 0.28 1 95.44 29 LEU B O 1
ATOM 883 N N . GLU B 1 30 ? 9.016 -3.594 0.753 1 93.31 30 GLU B N 1
ATOM 884 C CA . GLU B 1 30 ? 8.961 -4.969 0.269 1 93.31 30 GLU B CA 1
ATOM 885 C C . GLU B 1 30 ? 8.984 -5.02 -1.256 1 93.31 30 GLU B C 1
ATOM 887 O O . GLU B 1 30 ? 9.273 -6.066 -1.842 1 93.31 30 GLU B O 1
ATOM 892 N N . LEU B 1 31 ? 8.734 -3.977 -1.812 1 93.12 31 LEU B N 1
ATOM 893 C CA . LEU B 1 31 ? 8.594 -3.936 -3.264 1 93.12 31 LEU B CA 1
ATOM 894 C C . LEU B 1 31 ? 9.844 -3.354 -3.916 1 93.12 31 LEU B C 1
ATOM 896 O O . LEU B 1 31 ? 9.898 -3.201 -5.137 1 93.12 31 LEU B O 1
ATOM 900 N N . VAL B 1 32 ? 10.828 -3.074 -3.137 1 93.31 32 VAL B N 1
ATOM 901 C CA . VAL B 1 32 ? 12.055 -2.475 -3.648 1 93.31 32 VAL B CA 1
ATOM 902 C C . VAL B 1 32 ? 12.883 -3.529 -4.379 1 93.31 32 VAL B C 1
ATOM 904 O O . VAL B 1 32 ? 12.992 -4.668 -3.918 1 93.31 32 VAL B O 1
ATOM 907 N N . THR B 1 33 ? 13.336 -3.174 -5.473 1 90 33 THR B N 1
ATOM 908 C CA . THR B 1 33 ? 14.281 -3.963 -6.254 1 90 33 THR B CA 1
ATOM 909 C C . THR B 1 33 ? 15.484 -3.119 -6.652 1 90 33 THR B C 1
ATOM 911 O O . THR B 1 33 ? 15.453 -1.892 -6.547 1 90 33 THR B O 1
ATOM 914 N N . PRO B 1 34 ? 16.578 -3.717 -7.004 1 90.62 34 PRO B N 1
ATOM 915 C CA . PRO B 1 34 ? 17.734 -2.947 -7.445 1 90.62 34 PRO B CA 1
A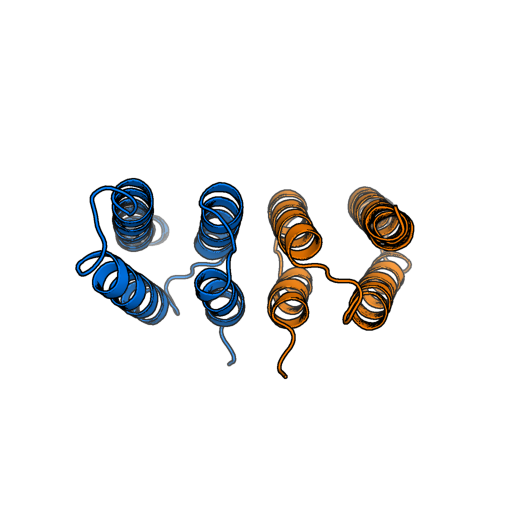TOM 916 C C . PRO B 1 34 ? 17.406 -1.971 -8.57 1 90.62 34 PRO B C 1
ATOM 918 O O . PRO B 1 34 ? 18.047 -0.926 -8.703 1 90.62 34 PRO B O 1
ATOM 921 N N . GLU B 1 35 ? 16.391 -2.287 -9.328 1 89.56 35 GLU B N 1
ATOM 922 C CA . GLU B 1 35 ? 16.062 -1.506 -10.516 1 89.56 35 GLU B CA 1
ATOM 923 C C . GLU B 1 35 ? 15.352 -0.205 -10.148 1 89.56 35 GLU B C 1
ATOM 925 O O . GLU B 1 35 ? 15.312 0.735 -10.945 1 89.56 35 GLU B O 1
ATOM 930 N N . ASN B 1 36 ? 14.781 -0.143 -8.906 1 92.75 36 ASN B N 1
ATOM 931 C CA . ASN B 1 36 ? 14 1.045 -8.578 1 92.75 36 ASN B CA 1
ATOM 932 C C . ASN B 1 36 ? 14.523 1.734 -7.32 1 92.75 36 ASN B C 1
ATOM 934 O O . ASN B 1 36 ? 13.875 2.641 -6.793 1 92.75 36 ASN B O 1
ATOM 938 N N . ILE B 1 37 ? 15.648 1.383 -6.875 1 94.25 37 ILE B N 1
ATOM 939 C CA . ILE B 1 37 ? 16.219 1.911 -5.641 1 94.25 37 ILE B CA 1
ATOM 940 C C . ILE B 1 37 ? 16.312 3.434 -5.727 1 94.25 37 ILE B C 1
ATOM 942 O O . ILE B 1 37 ? 15.945 4.137 -4.789 1 94.25 37 ILE B O 1
ATOM 946 N N . HIS B 1 38 ? 16.75 3.893 -6.805 1 93.75 38 HIS B N 1
ATOM 947 C CA . HIS B 1 38 ? 17 5.324 -6.934 1 93.75 38 HIS B CA 1
ATOM 948 C C . HIS B 1 38 ? 15.703 6.121 -6.836 1 93.75 38 HIS B C 1
ATOM 950 O O . HIS B 1 38 ? 15.625 7.086 -6.078 1 93.75 38 HIS B O 1
ATOM 956 N N . GLU B 1 39 ? 14.758 5.68 -7.574 1 94.81 39 GLU B N 1
ATOM 957 C CA . GLU B 1 39 ? 13.484 6.387 -7.566 1 94.81 39 GLU B CA 1
ATOM 958 C C . GLU B 1 39 ? 12.852 6.363 -6.176 1 94.81 39 GLU B C 1
ATOM 960 O O . GLU B 1 39 ? 12.266 7.359 -5.738 1 94.81 39 GLU B O 1
ATOM 965 N N . VAL B 1 40 ? 12.953 5.281 -5.508 1 96 40 VAL B N 1
ATOM 966 C CA . VAL B 1 40 ? 12.383 5.141 -4.168 1 96 40 VAL B CA 1
ATOM 967 C C . VAL B 1 40 ? 13.07 6.117 -3.213 1 96 40 VAL B C 1
ATOM 969 O O . VAL B 1 40 ? 12.398 6.844 -2.475 1 96 40 VAL B O 1
ATOM 972 N N . VAL B 1 41 ? 14.375 6.211 -3.283 1 97 41 VAL B N 1
ATOM 973 C CA . VAL B 1 41 ? 15.141 7.086 -2.4 1 97 41 VAL B CA 1
ATOM 974 C C . VAL B 1 41 ? 14.75 8.539 -2.652 1 97 41 VAL B C 1
ATOM 976 O O . VAL B 1 41 ? 14.539 9.305 -1.709 1 97 41 VAL B O 1
ATOM 979 N N . VAL B 1 42 ? 14.602 8.875 -3.855 1 96.81 42 VAL B N 1
ATOM 980 C CA . VAL B 1 42 ? 14.25 10.242 -4.215 1 96.81 42 VAL B CA 1
ATOM 981 C C . VAL B 1 42 ? 12.875 10.586 -3.639 1 96.81 42 VAL B C 1
ATOM 983 O O . VAL B 1 42 ? 12.688 11.672 -3.076 1 96.81 42 VAL B O 1
ATOM 986 N N . MET B 1 43 ? 11.938 9.758 -3.754 1 96.38 43 MET B N 1
ATOM 987 C CA . MET B 1 43 ? 10.594 10.008 -3.248 1 96.38 43 MET B CA 1
ATOM 988 C C . MET B 1 43 ? 10.594 10.141 -1.729 1 96.38 43 MET B C 1
ATOM 990 O O . MET B 1 43 ? 9.914 11.008 -1.178 1 96.38 43 MET B O 1
ATOM 994 N N . LEU B 1 44 ? 11.328 9.289 -1.074 1 97.06 44 LEU B N 1
ATOM 995 C CA . LEU B 1 44 ? 11.43 9.359 0.379 1 97.06 44 LEU B CA 1
ATOM 996 C C . LEU B 1 44 ? 12.117 10.648 0.816 1 97.06 44 LEU B C 1
ATOM 998 O O . LEU B 1 44 ? 11.734 11.258 1.812 1 97.06 44 LEU B O 1
ATOM 1002 N N . GLU B 1 45 ? 13.023 11.039 0.078 1 96.56 45 GLU B N 1
ATOM 1003 C CA . GLU B 1 45 ? 13.711 12.297 0.375 1 96.56 45 GLU B CA 1
ATOM 1004 C C . GLU B 1 45 ? 12.758 13.484 0.26 1 96.56 45 GLU B C 1
ATOM 1006 O O . GLU B 1 45 ? 12.773 14.383 1.102 1 96.56 45 GLU B O 1
ATOM 1011 N N . LYS B 1 46 ? 12.047 13.453 -0.747 1 95.25 46 LYS B N 1
ATOM 1012 C CA . LYS B 1 46 ? 11.047 14.5 -0.912 1 95.25 46 LYS B CA 1
ATOM 1013 C C . LYS B 1 46 ? 10.117 14.57 0.295 1 95.25 46 LYS B C 1
ATOM 1015 O O . LYS B 1 46 ? 9.805 15.664 0.781 1 95.25 46 LYS B O 1
ATOM 1020 N N . GLU B 1 47 ? 9.664 13.477 0.831 1 95 47 GLU B N 1
ATOM 1021 C CA . GLU B 1 47 ? 8.789 13.422 1.997 1 95 47 GLU B CA 1
ATOM 1022 C C . GLU B 1 47 ? 9.508 13.914 3.25 1 95 47 GLU B C 1
ATOM 1024 O O . GLU B 1 47 ? 8.891 14.547 4.113 1 95 47 GLU B O 1
ATOM 1029 N N . VAL B 1 48 ? 10.828 13.609 3.312 1 94.75 48 VAL B N 1
ATOM 1030 C CA . VAL B 1 48 ? 11.609 14.07 4.449 1 94.75 48 VAL B CA 1
ATOM 1031 C C . VAL B 1 48 ? 11.641 15.602 4.465 1 94.75 48 VAL B C 1
ATOM 1033 O O . VAL B 1 48 ? 11.531 16.219 5.527 1 94.75 48 VAL B O 1
ATOM 1036 N N . VAL B 1 49 ? 11.727 16.203 3.355 1 93 49 VAL B N 1
ATOM 1037 C CA . VAL B 1 49 ? 11.797 17.641 3.229 1 93 49 VAL B CA 1
ATOM 1038 C C . VAL B 1 49 ? 10.508 18.281 3.746 1 93 49 VAL B C 1
ATOM 1040 O O . VAL B 1 49 ? 10.539 19.328 4.398 1 93 49 V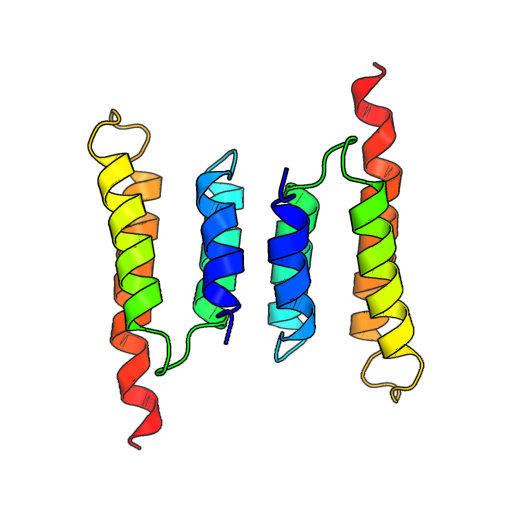AL B O 1
ATOM 1043 N N . LYS B 1 50 ? 9.43 17.641 3.498 1 90 50 LYS B N 1
ATOM 1044 C CA . LYS B 1 50 ? 8.133 18.156 3.932 1 90 50 LYS B CA 1
ATOM 1045 C C . LYS B 1 50 ? 8.016 18.141 5.453 1 90 50 LYS B C 1
ATOM 1047 O O . LYS B 1 50 ? 7.152 18.812 6.023 1 90 50 LYS B O 1
ATOM 1052 N N . THR B 1 51 ? 8.773 17.344 6.141 1 91.62 51 THR B N 1
ATOM 1053 C CA . THR B 1 51 ? 8.711 17.266 7.594 1 91.62 51 THR B CA 1
ATOM 1054 C C . THR B 1 51 ? 9.523 18.375 8.242 1 91.62 51 THR B C 1
ATOM 1056 O O . THR B 1 51 ? 9.469 18.562 9.461 1 91.62 51 THR B O 1
ATOM 1059 N N . LYS B 1 52 ? 10.414 19.094 7.574 1 84.62 52 LYS B N 1
ATOM 1060 C CA . LYS B 1 52 ? 11.297 20.125 8.109 1 84.62 52 LYS B CA 1
ATOM 1061 C C . LYS B 1 52 ? 10.492 21.328 8.586 1 84.62 52 LYS B C 1
ATOM 1063 O O . LYS B 1 52 ? 10.867 21.984 9.562 1 84.62 52 LYS B O 1
ATOM 1068 N N . THR B 1 53 ? 9.547 21.75 7.742 1 75.81 53 THR B N 1
ATOM 1069 C CA . THR B 1 53 ? 8.836 22.969 8.109 1 75.81 53 THR B CA 1
ATOM 1070 C C . THR B 1 53 ? 7.953 22.734 9.336 1 75.81 53 THR B C 1
ATOM 1072 O O . THR B 1 53 ? 7.496 23.688 9.969 1 75.81 53 THR B O 1
ATOM 107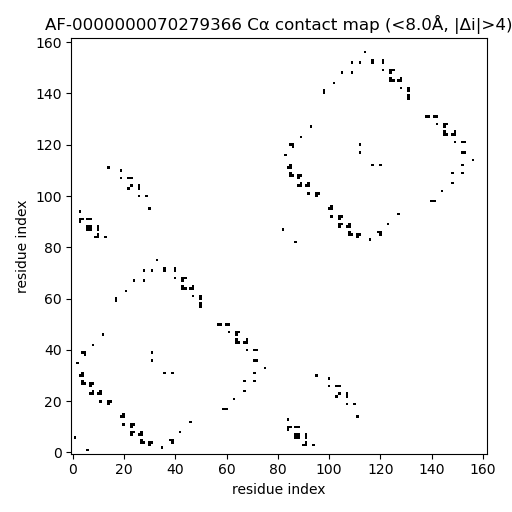5 N N . GLY B 1 54 ? 7.574 21.547 9.594 1 62.53 54 GLY B N 1
ATOM 1076 C CA . GLY B 1 54 ? 6.617 21.297 10.664 1 62.53 54 GLY B CA 1
ATOM 1077 C C . GLY B 1 54 ? 7.277 21.062 12.008 1 62.53 54 GLY B C 1
ATOM 1078 O O . GLY B 1 54 ? 8.461 20.719 12.078 1 62.53 54 GLY B O 1
ATOM 1079 N N . GLU B 1 55 ? 6.734 21.719 13.102 1 65.12 55 GLU B N 1
ATOM 1080 C CA . GLU B 1 55 ? 7.004 21.641 14.531 1 65.12 55 GLU B CA 1
ATOM 1081 C C . GLU B 1 55 ? 7.418 20.219 14.938 1 65.12 55 GLU B C 1
ATOM 1083 O O . GLU B 1 55 ? 7.398 19.312 14.109 1 65.12 55 GLU B O 1
ATOM 1088 N N . HIS B 1 56 ? 7.777 19.875 16.234 1 66.62 56 HIS B N 1
ATOM 1089 C CA . HIS B 1 56 ? 8.086 18.688 17.031 1 66.62 56 HIS B CA 1
ATOM 1090 C C . HIS B 1 56 ? 7.152 17.531 16.688 1 66.62 56 HIS B C 1
ATOM 1092 O O . HIS B 1 56 ? 7.508 16.375 16.859 1 66.62 56 HIS B O 1
ATOM 1098 N N . LEU B 1 57 ? 6.109 17.828 15.859 1 71.81 57 LEU B N 1
ATOM 1099 C CA . LEU B 1 57 ? 5.047 16.844 15.711 1 71.81 57 LEU B CA 1
ATOM 1100 C C . LEU B 1 57 ? 5.352 15.883 14.57 1 71.81 57 LEU B C 1
ATOM 1102 O O . LEU B 1 57 ? 4.816 14.773 14.531 1 71.81 57 LEU B O 1
ATOM 1106 N N . LYS B 1 58 ? 6.391 16.297 13.805 1 86.88 58 LYS B N 1
ATOM 1107 C CA . LYS B 1 58 ? 6.652 15.422 12.656 1 86.88 58 LYS B CA 1
ATOM 1108 C C . LYS B 1 58 ? 7.98 14.688 12.82 1 86.88 58 LYS B C 1
ATOM 1110 O O . LYS B 1 58 ? 8.555 14.219 11.836 1 86.88 58 LYS B O 1
ATOM 1115 N N . LYS B 1 59 ? 8.461 14.672 14.008 1 90.88 59 LYS B N 1
ATOM 1116 C CA . LYS B 1 59 ? 9.734 14.016 14.289 1 90.88 59 LYS B CA 1
ATOM 1117 C C . LYS B 1 59 ? 9.648 12.516 14.023 1 90.88 59 LYS B C 1
ATOM 1119 O O . LYS B 1 59 ? 10.57 11.922 13.469 1 90.88 59 LYS B O 1
ATOM 1124 N N . LYS B 1 60 ? 8.531 11.922 14.422 1 92.81 60 LYS B N 1
ATOM 1125 C CA . LYS B 1 60 ? 8.352 10.492 14.219 1 92.81 60 LYS B CA 1
ATOM 1126 C C . LYS B 1 60 ? 8.289 10.141 12.734 1 92.81 60 LYS B C 1
ATOM 1128 O O . LYS B 1 60 ? 8.852 9.141 12.297 1 92.81 60 LYS B O 1
ATOM 1133 N N . TYR B 1 61 ? 7.656 11.023 12.039 1 94.12 61 TYR B N 1
ATOM 1134 C CA . TYR B 1 61 ? 7.586 10.82 10.594 1 94.12 61 TYR B CA 1
ATOM 1135 C C . TYR B 1 61 ? 8.969 10.906 9.961 1 94.12 61 TYR B C 1
ATOM 1137 O O . TYR B 1 61 ? 9.336 10.055 9.148 1 94.12 61 TYR B O 1
ATOM 1145 N N . ARG B 1 62 ? 9.617 11.945 10.336 1 94.94 62 ARG B N 1
ATOM 1146 C CA . ARG B 1 62 ? 10.961 12.141 9.812 1 94.94 62 ARG B CA 1
ATOM 1147 C C . ARG B 1 62 ? 11.844 10.938 10.109 1 94.94 62 ARG B C 1
ATOM 1149 O O . ARG B 1 62 ? 12.539 10.43 9.227 1 94.94 62 ARG B O 1
ATOM 1156 N N . LYS B 1 63 ? 11.844 10.461 11.312 1 95.75 63 LYS B N 1
ATOM 1157 C CA . LYS B 1 63 ? 12.625 9.297 11.727 1 95.75 63 LYS B CA 1
ATOM 1158 C C . LYS B 1 63 ? 12.281 8.07 10.891 1 95.75 63 LYS B C 1
ATOM 1160 O O . LYS B 1 63 ? 13.172 7.375 10.398 1 95.75 63 LYS B O 1
ATOM 1165 N N . MET B 1 64 ? 11.039 7.805 10.703 1 96.5 64 MET B N 1
ATOM 1166 C CA . MET B 1 64 ? 10.57 6.672 9.914 1 96.5 64 MET B CA 1
ATOM 1167 C C . MET B 1 64 ? 11.102 6.738 8.484 1 96.5 64 MET B C 1
ATOM 1169 O O . MET B 1 64 ? 11.578 5.738 7.949 1 96.5 64 MET B O 1
ATOM 1173 N N . LEU B 1 65 ? 11.055 7.918 8.008 1 97.38 65 LEU B N 1
ATOM 1174 C CA . LEU B 1 65 ? 11.461 8.102 6.621 1 97.38 65 LEU B CA 1
ATOM 1175 C C . LEU B 1 65 ? 12.969 7.945 6.469 1 97.38 65 LEU B C 1
ATOM 1177 O O . LEU B 1 65 ? 13.438 7.328 5.512 1 97.38 65 LEU B O 1
ATOM 1181 N N . VAL B 1 66 ? 13.641 8.414 7.344 1 96.94 66 VAL B N 1
ATOM 1182 C CA . VAL B 1 66 ? 15.102 8.305 7.34 1 96.94 66 VAL B CA 1
ATOM 1183 C C . VAL B 1 66 ? 15.5 6.836 7.496 1 96.94 66 VAL B C 1
ATOM 1185 O O . VAL B 1 66 ? 16.391 6.352 6.789 1 96.94 66 VAL B O 1
ATOM 1188 N N . GLU B 1 67 ? 14.922 6.152 8.336 1 97.44 67 GLU B N 1
ATOM 1189 C CA . GLU B 1 67 ? 15.172 4.727 8.508 1 97.44 67 GLU B CA 1
ATOM 1190 C C . GLU B 1 67 ? 14.859 3.949 7.234 1 97.44 67 GLU B C 1
ATOM 1192 O O . GLU B 1 67 ? 15.578 3.014 6.875 1 97.44 67 GLU B O 1
ATOM 1197 N N . ALA B 1 68 ? 13.789 4.309 6.594 1 97.62 68 ALA B N 1
ATOM 1198 C CA . ALA B 1 68 ? 13.414 3.652 5.348 1 97.62 68 ALA B CA 1
ATOM 1199 C C . ALA B 1 68 ? 14.477 3.854 4.273 1 97.62 68 ALA B C 1
ATOM 1201 O O . ALA B 1 68 ? 14.844 2.91 3.57 1 97.62 68 ALA B O 1
ATOM 1202 N N . ILE B 1 69 ? 15.016 5.062 4.203 1 97.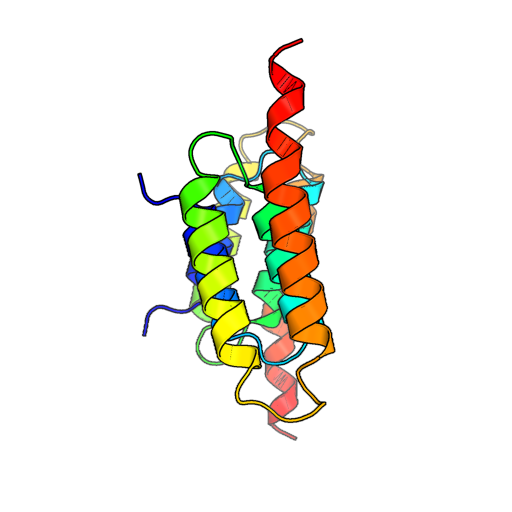62 69 ILE B N 1
ATOM 1203 C CA . ILE B 1 69 ? 16.062 5.367 3.238 1 97.62 69 ILE B CA 1
ATOM 1204 C C . ILE B 1 69 ? 17.297 4.508 3.525 1 97.62 69 ILE B C 1
ATOM 1206 O O . ILE B 1 69 ? 17.891 3.939 2.609 1 97.62 69 ILE B O 1
ATOM 1210 N N . HIS B 1 70 ? 17.609 4.383 4.75 1 95.94 70 HIS B N 1
ATOM 1211 C CA . HIS B 1 70 ? 18.75 3.562 5.148 1 95.94 70 HIS B CA 1
ATOM 1212 C C . HIS B 1 70 ? 18.531 2.1 4.773 1 95.94 70 HIS B C 1
ATOM 1214 O O . HIS B 1 70 ? 19.438 1.453 4.234 1 95.94 70 HIS B O 1
ATOM 1220 N N . SER B 1 71 ? 17.406 1.625 5 1 95.06 71 SER B N 1
ATOM 1221 C CA . SER B 1 71 ? 17.078 0.235 4.707 1 95.06 71 SER B CA 1
ATOM 1222 C C . SER B 1 71 ? 17.172 -0.052 3.211 1 95.06 71 SER B C 1
ATOM 1224 O O . SER B 1 71 ? 17.672 -1.106 2.807 1 95.06 71 SER B O 1
ATOM 1226 N N . VAL B 1 72 ? 16.672 0.829 2.416 1 95.25 72 VAL B N 1
ATOM 1227 C CA . VAL B 1 72 ? 16.656 0.676 0.964 1 95.25 72 VAL B CA 1
ATOM 1228 C C . VAL B 1 72 ? 18.078 0.688 0.427 1 95.25 72 VAL B C 1
ATOM 1230 O O . VAL B 1 72 ? 18.422 -0.077 -0.479 1 95.25 72 VAL B O 1
ATOM 1233 N N . THR B 1 73 ? 18.875 1.534 0.929 1 92.12 73 THR B N 1
ATOM 1234 C CA . THR B 1 73 ? 20.234 1.705 0.415 1 92.12 73 THR B CA 1
ATOM 1235 C C . THR B 1 73 ? 21.125 0.542 0.839 1 92.12 73 THR B C 1
ATOM 1237 O O . THR B 1 73 ? 22.109 0.231 0.168 1 92.12 73 THR B O 1
ATOM 1240 N N . GLN B 1 74 ? 20.828 -0.202 1.907 1 84 74 GLN B N 1
ATOM 1241 C CA . GLN B 1 74 ? 21.562 -1.386 2.344 1 84 74 GLN B CA 1
ATOM 1242 C C . GLN B 1 74 ? 21.125 -2.625 1.572 1 84 74 GLN B C 1
ATOM 1244 O O . GLN B 1 74 ? 21.828 -3.633 1.545 1 84 74 GLN B O 1
ATOM 1249 N N . THR B 1 75 ? 19.875 -2.729 1.12 1 69.38 75 THR B N 1
ATOM 1250 C CA . THR B 1 75 ? 19.375 -3.852 0.342 1 69.38 75 THR B CA 1
ATOM 1251 C C . THR B 1 75 ? 20.297 -4.168 -0.827 1 69.38 75 THR B C 1
ATOM 1253 O O . THR B 1 75 ? 20.391 -5.316 -1.264 1 69.38 75 THR B O 1
ATOM 1256 N N . LYS B 1 76 ? 21.219 -3.475 -1.328 1 60.81 76 LYS B N 1
ATOM 1257 C CA . LYS B 1 76 ? 22.125 -3.725 -2.441 1 60.81 76 LYS B CA 1
ATOM 1258 C C . LYS B 1 76 ? 22.922 -5.012 -2.225 1 60.81 76 LYS B C 1
ATOM 1260 O O . LYS B 1 76 ? 23.203 -5.742 -3.178 1 60.81 76 LYS B O 1
ATOM 1265 N N . SER B 1 77 ? 23.5 -5.227 -1.161 1 49.94 77 SER B N 1
ATOM 1266 C CA . SER B 1 77 ? 24.641 -6.152 -1.144 1 49.94 77 SER B CA 1
ATOM 1267 C C . SER B 1 77 ? 24.172 -7.598 -1.281 1 49.94 77 SER B C 1
ATOM 1269 O O . SER B 1 77 ? 24.984 -8.523 -1.218 1 49.94 77 SER B O 1
ATOM 1271 N N . LEU B 1 78 ? 22.938 -7.844 -1.18 1 46.34 78 LEU B N 1
ATOM 1272 C CA . LEU B 1 78 ? 22.766 -9.281 -1.014 1 46.34 78 LEU B CA 1
ATOM 1273 C C . LEU B 1 78 ? 22.969 -10.008 -2.338 1 46.34 78 LEU B C 1
ATOM 1275 O O . LEU B 1 78 ? 23.219 -11.219 -2.357 1 46.34 78 LEU B O 1
ATOM 1279 N N . HIS B 1 79 ? 22.688 -9.531 -3.463 1 44.62 79 HIS B N 1
ATOM 1280 C CA . HIS B 1 79 ? 22.812 -10.477 -4.57 1 44.62 79 HIS B CA 1
ATOM 1281 C C . HIS B 1 79 ? 24.266 -10.742 -4.91 1 44.62 79 HIS B C 1
ATOM 1283 O O . HIS B 1 79 ? 24.578 -11.555 -5.785 1 44.62 79 HIS B O 1
ATOM 1289 N N . PHE B 1 80 ? 25.25 -9.883 -4.715 1 37.56 80 PHE B N 1
ATOM 1290 C CA . PHE B 1 80 ? 26.484 -10.352 -5.316 1 37.56 80 PHE B CA 1
ATOM 1291 C C . PHE B 1 80 ? 27.047 -11.539 -4.547 1 37.56 80 PHE B C 1
ATOM 1293 O O . PHE B 1 80 ? 28.156 -12 -4.824 1 37.56 80 PHE B O 1
ATOM 1300 N N . VAL B 1 81 ? 26.359 -12.18 -3.574 1 31.03 81 VAL B N 1
ATOM 1301 C CA . VAL B 1 81 ? 27.062 -13.445 -3.354 1 31.03 81 VAL B CA 1
ATOM 1302 C C . VAL B 1 81 ? 26.5 -14.516 -4.285 1 31.03 81 VAL B C 1
ATOM 1304 O O . VAL B 1 81 ? 25.281 -14.609 -4.48 1 31.03 81 VAL B O 1
#

pLDDT: mean 86.94, std 15.64, range [31.03, 97.62]

Solvent-accessible surface area (backbone atoms only — not comparable to full-atom values): 9326 Å² total; per-residue (Å²): 127,87,57,52,39,55,41,33,51,59,37,42,81,67,43,90,45,70,71,57,31,50,48,37,52,56,47,31,62,71,56,61,44,87,90,43,44,65,62,52,46,52,55,45,47,56,55,42,56,65,32,67,82,46,63,87,82,30,50,66,56,36,51,52,41,51,51,50,46,53,53,58,68,58,62,64,67,63,69,83,107,128,88,56,52,39,54,40,32,52,59,36,43,80,66,42,88,45,72,70,56,31,50,47,39,50,56,46,33,63,71,56,62,44,90,90,45,43,65,61,51,44,52,55,46,48,54,56,43,57,66,32,66,81,48,65,86,82,31,50,67,57,37,50,54,42,52,52,50,47,53,53,59,67,61,62,65,66,64,69,82,108

Secondary structure (DSSP, 8-state):
---HHHHHHHHHTT-SSHHHHHHHHHHHHHT--TTTHHHHHHHHHHHHHHTTSS-GGGHHHHHHHHHHHHHHHHGGGGTT-/---HHHHHHHHHTT-SSHHHHHHHHHHHHHT--TTTHHHHHHHHHHHHHHTTSS-GGGHHHHHHHHHHHHHHHHGGGGTT-

Organism: Medicago truncatula (NCBI:txid3880)

Nearest PDB structures (foldseek):
  5mu7-assembly1_A  TM=9.294E-01  e=7.121E-03  Thermochaetoides thermophila DSM 1495
  6ps7-assembly1_A  TM=4.075E-01  e=8.166E+00  Homo sapiens
  6aqf-assembly1_A  TM=4.042E-01  e=9.174E+00  Homo sapiens